Protein AF-A0A7D6HT99-F1 (afdb_monomer_lite)

Radius of gyration: 17.08 Å; chains: 1; bounding box: 38×28×54 Å

Sequence (158 aa):
MLEKDVRRSGYCFGECVGVALKISEKRGEAKHSCIHLIYDYNLDGKWQMANGKWQMANGKWQMANGKWQKAPDETSDFFIYRIHRGKLEIHRSGVDCEGPGWINLFDPKQIIVLQFALKEVIMDEKRFLAVFLSLSPRAYPDLLREYQLKIYLRNQSI

Foldseek 3Di:
DVLVQQQQFQEFLADEDDDQKDFAADPPDDGRFKMKGFYDQPRPRYQDQQPDDDDDDPPDGDDDDDDDDDDPDPRHRIWMWGDDPQFIWIARRDDDPDDDRIDTPDDPQFKG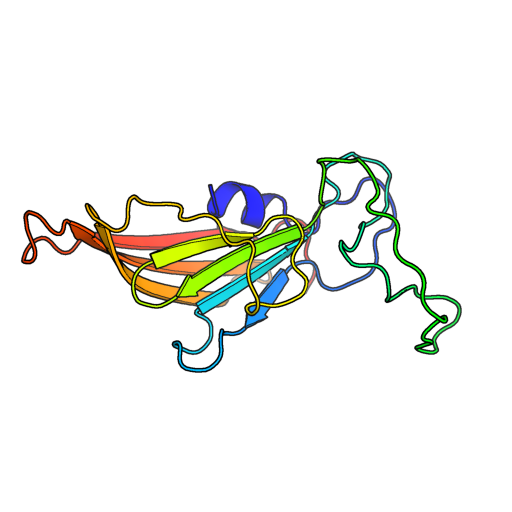KPDWHWDWDADPQWIKIWTWTWMDTPVGRVDIDIDIDIHTRDNDHD

Secondary structure (DSSP, 8-state):
-HHHHHHHTT--SS---S-SEEEE--TTSPTT-EEEEE--SS-SSS---TTS----STT-----------------SEEEEEEETTEEEEESS-SSS-SS--EESS-TTTEEEEEEEEEEEEETTEEEEEEEEEEEETTSTT--EEEEEEEE-TT---

Structure (mmCIF, N/CA/C/O backbone):
data_AF-A0A7D6HT99-F1
#
_entry.id   AF-A0A7D6HT99-F1
#
loop_
_atom_site.group_PDB
_atom_site.id
_atom_site.type_symbol
_atom_site.label_atom_id
_atom_site.label_alt_id
_atom_site.label_comp_id
_atom_site.label_asym_id
_atom_site.label_entity_id
_atom_site.label_seq_id
_atom_site.pdbx_PDB_ins_code
_atom_site.Cartn_x
_atom_site.Cartn_y
_atom_site.Cartn_z
_atom_site.occupancy
_atom_site.B_iso_or_equiv
_atom_site.auth_seq_id
_atom_site.auth_comp_id
_atom_site.auth_asym_id
_atom_site.auth_atom_id
_atom_site.pdbx_PDB_model_num
ATOM 1 N N . MET A 1 1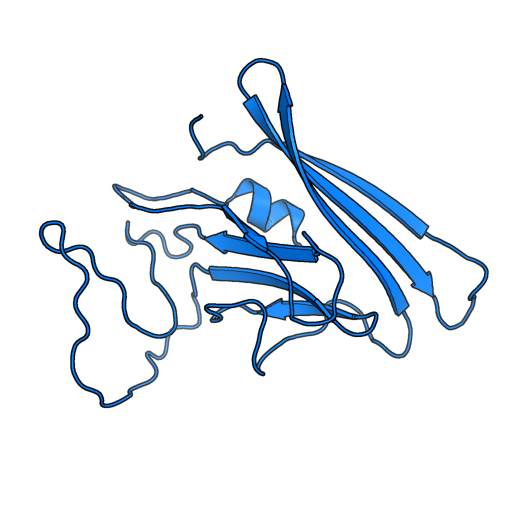 ? 2.479 -8.550 4.703 1.00 85.06 1 MET A N 1
ATOM 2 C CA . MET A 1 1 ? 2.183 -8.631 3.252 1.00 85.06 1 MET A CA 1
ATOM 3 C C . MET A 1 1 ? 2.749 -7.426 2.508 1.00 85.06 1 MET A C 1
ATOM 5 O O . MET A 1 1 ? 3.690 -7.630 1.758 1.00 85.06 1 MET A O 1
ATOM 9 N N . LEU A 1 2 ? 2.284 -6.201 2.798 1.00 93.75 2 LEU A N 1
ATOM 10 C CA . LEU A 1 2 ? 2.758 -4.954 2.173 1.00 93.75 2 LEU A CA 1
ATOM 11 C C . LEU A 1 2 ? 4.287 -4.832 2.098 1.00 93.75 2 LEU A C 1
ATOM 13 O O . LEU A 1 2 ? 4.820 -4.586 1.025 1.00 93.75 2 LEU A O 1
ATOM 17 N N . GLU A 1 3 ? 5.003 -5.053 3.207 1.00 94.62 3 GLU A N 1
ATOM 18 C CA . GLU A 1 3 ? 6.467 -4.916 3.225 1.00 94.62 3 GLU A CA 1
ATOM 19 C C . GLU A 1 3 ? 7.166 -5.770 2.157 1.00 94.62 3 GLU A C 1
ATOM 21 O O . GLU A 1 3 ? 8.092 -5.301 1.497 1.00 94.62 3 GLU A O 1
ATOM 26 N N . LYS A 1 4 ? 6.697 -7.007 1.953 1.00 93.06 4 LYS A N 1
ATOM 27 C CA . LYS A 1 4 ? 7.232 -7.910 0.929 1.00 93.06 4 LYS A CA 1
ATOM 28 C C . LYS A 1 4 ? 7.076 -7.298 -0.462 1.00 93.06 4 LYS A C 1
ATOM 30 O O . LYS A 1 4 ? 8.034 -7.289 -1.226 1.00 93.06 4 LYS A O 1
ATOM 35 N N . ASP A 1 5 ? 5.894 -6.781 -0.780 1.00 94.12 5 ASP A N 1
ATOM 36 C CA . ASP A 1 5 ? 5.627 -6.215 -2.104 1.00 94.12 5 ASP A CA 1
ATOM 37 C C . ASP A 1 5 ? 6.383 -4.897 -2.312 1.00 94.12 5 ASP A C 1
ATOM 39 O O . ASP A 1 5 ? 6.927 -4.675 -3.389 1.00 94.12 5 ASP A O 1
ATOM 43 N N . VAL A 1 6 ? 6.540 -4.070 -1.270 1.00 95.44 6 VAL A N 1
ATOM 44 C CA . VAL A 1 6 ? 7.377 -2.856 -1.335 1.00 95.44 6 VAL A CA 1
ATOM 45 C C . VAL A 1 6 ? 8.833 -3.220 -1.632 1.00 95.44 6 VAL A C 1
ATOM 47 O O . VAL A 1 6 ? 9.455 -2.606 -2.494 1.00 95.44 6 VAL A O 1
ATOM 50 N N . ARG A 1 7 ? 9.384 -4.250 -0.975 1.00 94.44 7 ARG A N 1
ATOM 51 C CA . ARG A 1 7 ? 10.766 -4.707 -1.218 1.00 94.44 7 ARG A CA 1
ATOM 52 C C . ARG A 1 7 ? 10.980 -5.266 -2.626 1.00 94.44 7 ARG A C 1
ATOM 54 O O . ARG A 1 7 ? 12.106 -5.223 -3.113 1.00 94.44 7 ARG A O 1
ATOM 61 N N . ARG A 1 8 ? 9.931 -5.812 -3.250 1.00 93.19 8 ARG A N 1
ATOM 62 C CA . ARG A 1 8 ? 9.971 -6.343 -4.621 1.00 93.19 8 ARG A CA 1
ATOM 63 C C . ARG A 1 8 ? 9.709 -5.277 -5.677 1.00 93.19 8 ARG A C 1
ATOM 65 O O . ARG A 1 8 ? 10.172 -5.450 -6.798 1.00 93.19 8 ARG A O 1
ATOM 72 N N . SER A 1 9 ? 9.015 -4.195 -5.322 1.00 92.31 9 SER A N 1
ATOM 73 C CA . SER A 1 9 ? 8.665 -3.119 -6.251 1.00 92.31 9 SER A CA 1
ATOM 74 C C . SER A 1 9 ? 9.869 -2.652 -7.071 1.00 92.31 9 SER A C 1
ATOM 76 O O . SER A 1 9 ? 10.970 -2.472 -6.543 1.00 92.31 9 SER A O 1
ATOM 78 N N . GLY A 1 10 ? 9.662 -2.499 -8.375 1.00 89.31 10 GLY A N 1
ATOM 79 C CA . GLY A 1 10 ? 10.699 -2.121 -9.332 1.00 89.31 10 GLY A CA 1
ATOM 80 C C . GLY A 1 10 ? 11.526 -3.282 -9.882 1.00 89.31 10 GLY A C 1
ATOM 81 O O . GLY A 1 10 ? 12.306 -3.071 -10.802 1.00 89.31 10 GLY A O 1
ATOM 82 N N . TYR A 1 11 ? 11.378 -4.504 -9.360 1.00 92.19 11 TYR A N 1
ATOM 83 C CA . TYR A 1 11 ? 12.068 -5.660 -9.932 1.00 92.19 11 TYR A CA 1
ATOM 84 C C . TYR A 1 11 ? 11.572 -5.955 -11.360 1.00 92.19 11 TYR A C 1
ATOM 86 O O . TYR A 1 11 ? 10.371 -5.862 -11.636 1.00 92.19 11 TYR A O 1
ATOM 94 N N . CYS A 1 12 ? 12.501 -6.320 -12.245 1.00 88.38 12 CYS A N 1
ATOM 95 C CA . CYS A 1 12 ? 12.241 -6.698 -13.631 1.00 88.38 12 CYS A CA 1
ATOM 96 C C . CYS A 1 12 ? 13.272 -7.724 -14.118 1.00 88.38 12 CYS A C 1
ATOM 98 O O . CYS A 1 12 ? 14.473 -7.527 -13.906 1.00 88.38 12 CYS A O 1
ATOM 100 N N . PHE A 1 13 ? 12.825 -8.784 -14.797 1.00 87.38 13 PHE A N 1
ATOM 101 C CA . PHE A 1 13 ? 13.698 -9.718 -15.510 1.00 87.38 13 PHE A CA 1
ATOM 102 C C . PHE A 1 13 ? 13.967 -9.220 -16.944 1.00 87.38 13 PHE A C 1
ATOM 104 O O . PHE A 1 13 ? 13.561 -9.828 -17.929 1.00 87.38 13 PHE A O 1
ATOM 111 N N . GLY A 1 14 ? 14.627 -8.066 -17.072 1.00 82.38 14 GLY A N 1
ATOM 112 C CA . GLY A 1 14 ? 14.897 -7.424 -18.363 1.00 82.38 14 GLY A CA 1
ATOM 113 C C . GLY A 1 14 ? 14.766 -5.907 -18.294 1.00 82.38 14 GLY A C 1
ATOM 114 O O . GLY A 1 14 ? 15.139 -5.288 -17.298 1.00 82.38 14 GLY A O 1
ATOM 115 N N . GLU A 1 15 ? 14.225 -5.310 -19.355 1.00 76.69 15 GLU A N 1
ATOM 116 C CA . GLU A 1 15 ? 14.022 -3.865 -19.457 1.00 76.69 15 GLU A CA 1
ATOM 117 C C . GLU A 1 15 ? 12.545 -3.505 -19.273 1.00 76.69 15 GLU A C 1
ATOM 119 O O . GLU A 1 15 ? 11.748 -3.509 -20.212 1.00 76.69 15 GLU A O 1
ATOM 124 N N . CYS A 1 16 ? 12.182 -3.152 -18.042 1.00 80.00 16 CYS A N 1
ATOM 125 C CA . CYS A 1 16 ? 10.873 -2.595 -17.724 1.00 80.00 16 CYS A CA 1
ATOM 126 C C . CYS A 1 16 ? 10.969 -1.071 -17.628 1.00 80.00 16 CYS A C 1
ATOM 128 O O . CYS A 1 16 ? 11.923 -0.527 -17.072 1.00 80.00 16 CYS A O 1
ATOM 130 N N . VAL A 1 17 ? 9.956 -0.369 -18.136 1.00 75.06 17 VAL A N 1
ATOM 131 C CA . VAL A 1 17 ? 9.910 1.098 -18.142 1.00 75.06 17 VAL A CA 1
ATOM 132 C C . VAL A 1 17 ? 8.698 1.580 -17.359 1.00 75.06 17 VAL A C 1
ATOM 134 O O . VAL A 1 17 ? 7.577 1.136 -17.602 1.00 75.06 17 VAL A O 1
ATOM 137 N N . GLY A 1 18 ? 8.910 2.538 -16.457 1.00 78.12 18 GLY A N 1
ATOM 138 C CA . GLY A 1 18 ? 7.833 3.223 -15.751 1.00 78.12 18 GLY A CA 1
ATOM 139 C C . GLY A 1 18 ? 8.178 3.567 -14.308 1.00 78.12 18 GLY A C 1
ATOM 140 O O . GLY A 1 18 ? 9.328 3.507 -13.881 1.00 78.12 18 GLY A O 1
ATOM 141 N N . VAL A 1 19 ? 7.142 3.922 -13.548 1.00 82.81 19 VAL A N 1
ATOM 142 C CA . VAL A 1 19 ? 7.251 4.257 -12.126 1.00 82.81 19 VAL A CA 1
ATOM 143 C C . VAL A 1 19 ? 6.836 3.045 -11.292 1.00 82.81 19 VAL A C 1
ATOM 145 O O . VAL A 1 19 ? 5.665 2.679 -11.259 1.00 82.81 19 VAL A O 1
ATOM 148 N N . ALA A 1 20 ? 7.810 2.443 -10.608 1.00 86.88 20 ALA A N 1
ATOM 149 C CA . ALA A 1 20 ? 7.652 1.224 -9.809 1.00 86.88 20 ALA A CA 1
ATOM 150 C C . ALA A 1 20 ? 6.742 1.372 -8.575 1.00 86.88 20 ALA A C 1
ATOM 152 O O . ALA A 1 20 ? 6.152 0.403 -8.089 1.00 86.88 20 ALA A O 1
ATOM 153 N N . LEU A 1 21 ? 6.693 2.583 -8.024 1.00 90.88 21 LEU A N 1
ATOM 154 C CA . LEU A 1 21 ? 5.975 2.908 -6.803 1.00 90.88 21 LEU A CA 1
ATOM 155 C C . LEU A 1 21 ? 5.343 4.283 -6.946 1.00 90.88 21 LEU A C 1
ATOM 157 O O . LEU A 1 21 ? 6.022 5.256 -7.266 1.00 90.88 21 LEU A O 1
ATOM 161 N N . LYS A 1 22 ? 4.042 4.365 -6.680 1.00 90.50 22 LYS A N 1
ATOM 162 C CA . LYS A 1 22 ? 3.305 5.630 -6.659 1.00 90.50 22 LYS A CA 1
ATOM 163 C C . LYS A 1 22 ? 2.466 5.719 -5.395 1.00 90.50 22 LYS A C 1
ATOM 165 O O . LYS A 1 22 ? 1.660 4.834 -5.117 1.00 90.50 22 LYS A O 1
ATOM 170 N N . ILE A 1 23 ? 2.629 6.813 -4.660 1.00 94.12 23 ILE A N 1
ATOM 171 C CA . ILE A 1 23 ? 1.788 7.159 -3.514 1.00 94.12 23 ILE A CA 1
ATOM 172 C C . ILE A 1 23 ? 0.664 8.084 -3.992 1.00 94.12 23 ILE A C 1
ATOM 174 O O . ILE A 1 23 ? 0.889 8.984 -4.800 1.00 94.12 23 ILE A O 1
ATOM 178 N N . SER A 1 24 ? -0.550 7.845 -3.507 1.00 94.31 24 SER A N 1
ATOM 179 C CA . SER A 1 24 ? -1.734 8.665 -3.780 1.00 94.31 24 SER A CA 1
ATOM 180 C C . SER A 1 24 ? -2.793 8.450 -2.690 1.00 94.31 24 SER A C 1
ATOM 182 O O . SER A 1 24 ? -2.465 8.063 -1.561 1.00 94.31 24 SER A O 1
ATOM 184 N N . GLU A 1 25 ? -4.060 8.696 -3.006 1.00 95.62 25 GLU A N 1
ATOM 185 C CA . GLU A 1 25 ? -5.181 8.606 -2.087 1.00 95.62 25 GLU A CA 1
ATOM 186 C C . GLU A 1 25 ? -6.465 8.207 -2.811 1.00 95.62 25 GLU A C 1
ATOM 188 O O . GLU A 1 25 ? -6.630 8.419 -4.014 1.00 95.62 25 GLU A O 1
ATOM 193 N N . LYS A 1 26 ? -7.400 7.661 -2.037 1.00 95.50 26 LYS A N 1
ATOM 194 C CA . LYS A 1 26 ? -8.796 7.544 -2.442 1.00 95.50 26 LYS A CA 1
ATOM 195 C C . LYS A 1 26 ? -9.523 8.849 -2.115 1.00 95.50 26 LYS A C 1
ATOM 197 O O . LYS A 1 26 ? -9.299 9.442 -1.058 1.00 95.50 26 LYS A O 1
ATOM 202 N N . ARG A 1 27 ? -10.441 9.285 -2.976 1.00 95.38 27 ARG A N 1
ATOM 203 C CA . ARG A 1 27 ? -11.250 10.486 -2.754 1.00 95.38 27 ARG A CA 1
ATOM 204 C C . ARG A 1 27 ? -12.005 10.396 -1.424 1.00 95.38 27 ARG A C 1
ATOM 206 O O . ARG A 1 27 ? -12.818 9.497 -1.216 1.00 95.38 27 ARG A O 1
ATOM 213 N N . GLY A 1 28 ? -11.768 11.382 -0.559 1.00 95.62 28 GLY A N 1
ATOM 214 C CA . GLY A 1 28 ? -12.384 11.481 0.767 1.00 95.62 28 GLY A CA 1
ATOM 215 C C . GLY A 1 28 ? -11.618 10.769 1.886 1.00 95.62 28 GLY A C 1
ATOM 216 O O . GLY A 1 28 ? -12.018 10.888 3.038 1.00 95.62 28 GLY A O 1
ATOM 217 N N . GLU A 1 29 ? -10.527 10.072 1.571 1.00 96.94 29 GLU A N 1
ATOM 218 C CA . GLU A 1 29 ? -9.597 9.515 2.557 1.00 96.94 29 GLU A CA 1
ATOM 219 C C . GLU A 1 29 ? -8.379 10.441 2.728 1.00 96.94 29 GLU A C 1
ATOM 221 O O . GLU A 1 29 ? -8.200 11.420 1.996 1.00 96.94 29 GLU A O 1
ATOM 226 N N . ALA A 1 30 ? -7.530 10.149 3.714 1.00 95.69 30 ALA A N 1
ATOM 227 C CA . ALA A 1 30 ? -6.321 10.929 3.963 1.00 95.69 30 ALA A CA 1
ATOM 228 C C . ALA A 1 30 ? -5.371 10.920 2.750 1.00 95.69 30 ALA A C 1
ATOM 230 O O . ALA A 1 30 ? -5.255 9.919 2.042 1.00 95.69 30 ALA A O 1
ATOM 231 N N . LYS A 1 31 ? -4.634 12.014 2.528 1.00 96.62 31 LYS A N 1
ATOM 232 C CA . LYS A 1 31 ? -3.563 12.041 1.519 1.00 96.62 31 LYS A CA 1
ATOM 233 C C . LYS A 1 31 ? -2.477 11.022 1.855 1.00 96.62 31 LYS A C 1
ATOM 235 O O . LYS A 1 31 ? -2.226 10.754 3.029 1.00 96.62 31 LYS A O 1
ATOM 240 N N . HIS A 1 32 ? -1.807 10.507 0.827 1.00 97.62 32 HIS A N 1
ATOM 241 C CA . HIS A 1 32 ? -0.732 9.523 0.978 1.00 97.62 32 HIS A CA 1
ATOM 242 C C . HIS A 1 32 ? -1.157 8.259 1.746 1.00 97.62 32 HIS A C 1
ATOM 244 O O . HIS A 1 32 ? -0.402 7.726 2.559 1.00 97.62 32 HIS A O 1
ATOM 250 N N . SER A 1 33 ? -2.379 7.788 1.498 1.00 98.00 33 SER A N 1
ATOM 251 C CA . SER A 1 33 ? -2.975 6.614 2.154 1.00 98.00 33 SER A CA 1
ATOM 252 C C . SER A 1 33 ? -3.297 5.478 1.182 1.00 98.00 33 SER A C 1
ATOM 254 O O . SER A 1 33 ? -4.011 4.526 1.506 1.00 98.00 33 SER A O 1
ATOM 256 N N . CYS A 1 34 ? -2.764 5.574 -0.032 1.00 97.25 34 CYS A N 1
ATOM 257 C CA . CYS A 1 34 ? -2.811 4.529 -1.027 1.00 97.25 34 CYS A CA 1
ATOM 258 C C . CYS A 1 34 ? -1.458 4.409 -1.733 1.00 97.25 34 CYS A C 1
ATOM 260 O O . CYS A 1 34 ? -0.820 5.415 -2.049 1.00 97.25 34 CYS A O 1
ATOM 262 N N . ILE A 1 35 ? -1.017 3.180 -1.978 1.00 95.50 35 ILE A N 1
ATOM 263 C CA . ILE A 1 35 ? 0.242 2.883 -2.658 1.00 95.50 35 ILE A CA 1
ATOM 264 C C . ILE A 1 35 ? 0.017 1.890 -3.779 1.00 95.50 35 ILE A C 1
ATOM 266 O O . ILE A 1 35 ? -0.579 0.837 -3.575 1.00 95.50 35 ILE A O 1
ATOM 270 N N . HIS A 1 36 ? 0.543 2.234 -4.944 1.00 92.25 36 HIS A N 1
ATOM 271 C CA . HIS A 1 36 ? 0.654 1.370 -6.102 1.00 92.25 36 HIS A CA 1
ATOM 272 C C . HIS A 1 36 ? 2.066 0.828 -6.158 1.00 92.25 36 HIS A C 1
ATOM 274 O O . HIS A 1 36 ? 3.023 1.602 -6.106 1.00 92.25 36 HIS A O 1
ATOM 280 N N . LEU A 1 37 ? 2.180 -0.483 -6.282 1.00 91.94 37 LEU A N 1
ATOM 281 C CA . LEU A 1 37 ? 3.438 -1.185 -6.444 1.00 91.94 37 LEU A CA 1
ATOM 282 C C . LEU A 1 37 ? 3.347 -2.013 -7.710 1.00 91.94 37 LEU A C 1
ATOM 284 O O . LEU A 1 37 ? 2.326 -2.658 -7.955 1.00 91.94 37 LEU A O 1
ATOM 288 N N . ILE A 1 38 ? 4.427 -2.010 -8.475 1.00 88.31 38 ILE A N 1
ATOM 289 C CA . ILE A 1 38 ? 4.585 -2.889 -9.619 1.00 88.31 38 ILE A CA 1
ATOM 290 C C . ILE A 1 38 ? 5.944 -3.570 -9.577 1.00 88.31 38 ILE A C 1
ATOM 292 O O . ILE A 1 38 ? 6.952 -2.964 -9.195 1.00 88.31 38 ILE A O 1
ATOM 296 N N . TYR A 1 39 ? 5.960 -4.847 -9.926 1.00 89.00 39 TYR A N 1
ATOM 297 C CA . TYR A 1 39 ? 7.172 -5.606 -10.185 1.00 89.00 39 TYR A CA 1
ATOM 298 C C . TYR A 1 39 ? 6.838 -6.809 -11.060 1.00 89.00 39 TYR A C 1
ATOM 300 O O . TYR A 1 39 ? 5.746 -7.354 -10.947 1.00 89.00 39 TYR A O 1
ATOM 308 N N . ASP A 1 40 ? 7.798 -7.231 -11.874 1.00 88.00 40 ASP A N 1
ATOM 309 C CA . ASP A 1 40 ? 7.695 -8.408 -12.737 1.00 88.00 40 ASP A CA 1
ATOM 310 C C . ASP A 1 40 ? 7.540 -9.670 -11.868 1.00 88.00 40 ASP A C 1
ATOM 312 O O . ASP A 1 40 ? 8.493 -10.149 -11.236 1.00 88.00 40 ASP A O 1
ATOM 316 N N . TYR A 1 41 ? 6.297 -10.126 -11.707 1.00 86.12 41 TYR A N 1
ATOM 317 C CA . TYR A 1 41 ? 5.943 -11.234 -10.827 1.00 86.12 41 TYR A CA 1
ATOM 318 C C . TYR A 1 41 ? 6.173 -12.579 -11.519 1.00 86.12 41 TYR A C 1
ATOM 320 O O . TYR A 1 41 ? 6.591 -13.526 -10.844 1.00 86.12 41 TYR A O 1
ATOM 328 N N . ASN A 1 42 ? 5.891 -12.658 -12.823 1.00 84.06 42 ASN A N 1
ATOM 329 C CA . ASN A 1 42 ? 5.960 -13.879 -13.631 1.00 84.06 42 ASN A CA 1
ATOM 330 C C . ASN A 1 42 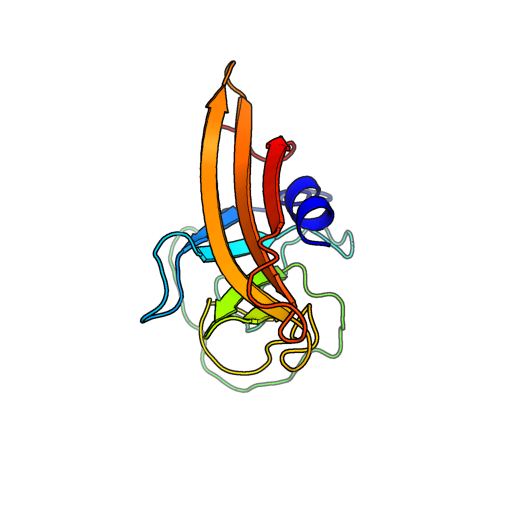? 7.313 -14.072 -14.348 1.00 84.06 42 ASN A C 1
ATOM 332 O O . ASN A 1 42 ? 7.536 -15.145 -14.909 1.00 84.06 42 ASN A O 1
AT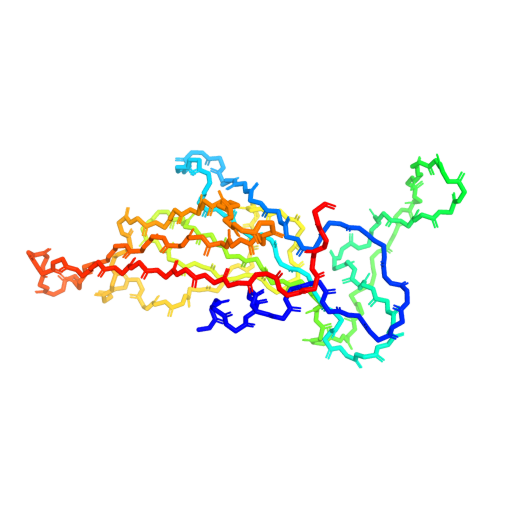OM 336 N N . LEU A 1 43 ? 8.224 -13.098 -14.252 1.00 85.50 43 LEU A N 1
ATOM 337 C CA . LEU A 1 43 ? 9.566 -13.102 -14.843 1.00 85.50 43 LEU A CA 1
ATOM 338 C C . LEU A 1 43 ? 9.557 -13.081 -16.378 1.00 85.50 43 LEU A C 1
ATOM 340 O O . LEU A 1 43 ? 10.454 -13.646 -17.006 1.00 85.50 43 LEU A O 1
ATOM 344 N N . ASP A 1 44 ? 8.556 -12.452 -16.993 1.00 82.69 44 ASP A N 1
ATOM 345 C CA . ASP A 1 44 ? 8.457 -12.351 -18.455 1.00 82.69 44 ASP A CA 1
ATOM 346 C C . ASP A 1 44 ? 9.222 -11.148 -19.046 1.00 82.69 44 ASP A C 1
ATOM 348 O O . ASP A 1 44 ? 9.265 -10.967 -20.271 1.00 82.69 44 ASP A O 1
ATOM 352 N N . GLY A 1 45 ? 9.854 -10.347 -18.181 1.00 81.44 45 GLY A N 1
ATOM 353 C CA . GLY A 1 45 ? 10.645 -9.181 -18.554 1.00 81.44 45 GLY A CA 1
ATOM 354 C C . GLY A 1 45 ? 9.811 -7.974 -18.964 1.00 81.44 45 GLY A C 1
ATOM 355 O O . GLY A 1 45 ? 10.339 -7.053 -19.594 1.00 81.44 45 GLY A O 1
ATOM 356 N N . LYS A 1 46 ? 8.511 -7.964 -18.652 1.00 77.00 46 LYS A N 1
ATOM 357 C CA . LYS A 1 46 ? 7.596 -6.862 -18.942 1.00 77.00 46 LYS A CA 1
ATOM 358 C C . LYS A 1 46 ? 6.687 -6.607 -17.751 1.00 77.00 46 LYS A C 1
ATOM 360 O O . LYS A 1 46 ? 6.234 -7.496 -17.057 1.00 77.00 46 LYS A O 1
ATOM 365 N N . TRP A 1 47 ? 6.365 -5.341 -17.543 1.00 77.69 47 TRP A N 1
ATOM 366 C CA . TRP A 1 47 ? 5.363 -4.942 -16.565 1.00 77.69 47 TRP A CA 1
ATOM 367 C C . TRP A 1 47 ? 3.961 -4.988 -17.186 1.00 77.69 47 TRP A C 1
ATOM 369 O O . TRP A 1 47 ? 3.601 -4.134 -18.005 1.00 77.69 47 TRP A O 1
ATOM 379 N N . GLN A 1 48 ? 3.155 -5.978 -16.798 1.00 64.62 48 GLN A N 1
ATOM 380 C CA . GLN A 1 48 ? 1.792 -6.168 -17.288 1.00 64.62 48 GLN A CA 1
ATOM 381 C C . GLN A 1 48 ? 0.777 -5.317 -16.511 1.00 64.62 48 GLN A C 1
ATOM 383 O O . GLN A 1 48 ? 0.366 -5.640 -15.397 1.00 64.62 48 GLN A O 1
ATOM 388 N N . MET A 1 49 ? 0.311 -4.222 -17.120 1.00 57.16 49 MET A N 1
ATOM 389 C CA . MET A 1 49 ? -0.755 -3.386 -16.551 1.00 57.16 49 MET A CA 1
ATOM 390 C C . MET A 1 49 ? -2.132 -4.028 -16.728 1.00 57.16 49 MET A C 1
ATOM 392 O O . MET A 1 49 ? -2.683 -4.057 -17.833 1.00 57.16 49 MET A O 1
ATOM 396 N N . ALA A 1 50 ? -2.709 -4.524 -15.628 1.00 43.41 50 ALA A N 1
ATOM 397 C CA . ALA A 1 50 ? -4.086 -5.004 -15.606 1.00 43.41 50 ALA A CA 1
ATOM 398 C C . ALA A 1 50 ? -5.041 -3.862 -16.003 1.00 43.41 50 ALA A C 1
ATOM 400 O O . ALA A 1 50 ? -4.934 -2.752 -15.493 1.00 43.41 50 ALA A O 1
ATOM 401 N N . ASN A 1 51 ? -5.956 -4.143 -16.937 1.00 44.50 51 ASN A N 1
ATOM 402 C CA . ASN A 1 51 ? -6.810 -3.187 -17.664 1.00 44.50 51 ASN A CA 1
ATOM 403 C C . ASN A 1 51 ? -6.123 -2.347 -18.752 1.00 44.50 51 ASN A C 1
ATOM 405 O O . ASN A 1 51 ? -6.499 -1.200 -18.973 1.00 44.50 51 ASN A O 1
ATOM 409 N N . GLY A 1 52 ? -5.185 -2.947 -19.488 1.00 41.69 52 GLY A N 1
ATOM 410 C CA . GLY A 1 52 ? -4.980 -2.687 -20.917 1.00 41.69 52 GLY A CA 1
ATOM 411 C C . GLY A 1 52 ? -5.160 -1.238 -21.375 1.00 41.69 52 GLY A C 1
ATOM 412 O O . GLY A 1 52 ? -6.190 -0.921 -21.968 1.00 41.69 52 GLY A O 1
ATOM 413 N N . LYS A 1 53 ? -4.138 -0.405 -21.145 1.00 38.78 53 LYS A N 1
ATOM 414 C CA . LYS A 1 53 ? -3.576 0.593 -22.085 1.00 38.78 53 LYS A CA 1
ATOM 415 C C . LYS A 1 53 ? -2.798 1.658 -21.324 1.00 38.78 53 LYS A C 1
ATOM 417 O O . LYS A 1 53 ? -3.396 2.616 -20.866 1.00 38.78 53 LYS A O 1
ATOM 422 N N . TRP A 1 54 ? -1.476 1.515 -21.308 1.00 42.59 54 TRP A N 1
ATOM 423 C CA . TRP A 1 54 ? -0.552 2.545 -21.797 1.00 42.59 54 TRP A CA 1
ATOM 424 C C . TRP A 1 54 ? 0.675 1.800 -22.329 1.00 42.59 54 TRP A C 1
ATOM 426 O O . TRP A 1 54 ? 1.511 1.361 -21.548 1.00 42.59 54 TRP A O 1
ATOM 436 N N . GLN A 1 55 ? 0.744 1.562 -23.642 1.00 39.97 55 GLN A N 1
ATOM 437 C CA . GLN A 1 55 ? 1.967 1.045 -24.257 1.00 39.97 55 GLN A CA 1
ATOM 438 C C . GLN A 1 55 ? 2.770 2.208 -24.831 1.00 39.97 55 GLN A C 1
ATOM 440 O O . GLN A 1 55 ? 2.249 3.029 -25.587 1.00 39.97 55 GLN A O 1
ATOM 445 N N . MET A 1 56 ? 4.044 2.264 -24.452 1.00 36.34 56 MET A N 1
ATOM 446 C CA . MET A 1 56 ? 5.049 3.100 -25.091 1.00 36.34 56 MET A CA 1
ATOM 447 C C . MET A 1 56 ? 5.375 2.505 -26.463 1.00 36.34 56 MET A C 1
ATOM 449 O O . MET A 1 56 ? 6.094 1.518 -26.556 1.00 36.34 56 MET A O 1
ATOM 453 N N . ALA A 1 57 ? 4.880 3.124 -27.529 1.00 29.53 57 ALA A N 1
ATOM 454 C CA . ALA A 1 57 ? 5.511 3.026 -28.838 1.00 29.53 57 ALA A CA 1
ATOM 455 C C . ALA A 1 57 ? 5.839 4.452 -29.294 1.00 29.53 57 ALA A C 1
ATOM 457 O O . ALA A 1 57 ? 4.947 5.266 -29.523 1.00 29.53 57 ALA A O 1
ATOM 458 N N . ASN A 1 58 ? 7.133 4.768 -29.366 1.00 31.61 58 ASN A N 1
ATOM 459 C CA . ASN A 1 58 ? 7.681 5.986 -29.974 1.00 31.61 58 ASN A CA 1
ATOM 460 C C . ASN A 1 58 ? 7.152 7.329 -29.426 1.00 31.61 58 ASN A C 1
ATOM 462 O O . ASN A 1 58 ? 6.875 8.258 -30.183 1.00 31.61 58 ASN A O 1
ATOM 466 N N . GLY A 1 59 ? 7.056 7.462 -28.099 1.00 31.67 59 GLY A N 1
ATOM 467 C CA . GLY A 1 59 ? 6.985 8.777 -27.446 1.00 31.67 59 GLY A CA 1
ATOM 468 C C . GLY A 1 59 ? 5.673 9.558 -27.601 1.00 31.67 59 GLY A C 1
ATOM 469 O O . GLY A 1 59 ? 5.651 10.752 -27.304 1.00 31.67 59 GLY A O 1
ATOM 470 N N . LYS A 1 60 ? 4.568 8.929 -28.025 1.00 25.97 60 LYS A N 1
ATOM 471 C CA . LYS A 1 60 ? 3.235 9.557 -28.010 1.00 25.97 60 LYS A CA 1
ATOM 472 C C . LYS A 1 60 ? 2.167 8.631 -27.432 1.00 25.97 60 LYS A C 1
ATOM 474 O O . LYS A 1 60 ? 1.985 7.509 -27.889 1.00 25.97 60 LYS A O 1
ATOM 479 N N . TRP A 1 61 ? 1.435 9.148 -26.445 1.00 42.12 61 TRP A N 1
ATOM 480 C CA . TRP A 1 61 ? 0.284 8.505 -25.811 1.00 42.12 61 TRP A CA 1
ATOM 481 C C . TRP A 1 61 ? -0.822 8.243 -26.844 1.00 42.12 61 TRP A C 1
ATOM 483 O O . TRP A 1 61 ? -1.314 9.194 -27.452 1.00 42.12 61 TRP A O 1
ATOM 493 N N . GLN A 1 62 ? -1.239 6.986 -27.044 1.00 33.91 62 GLN A N 1
ATOM 494 C CA . GLN A 1 62 ? -2.390 6.664 -27.899 1.00 33.91 62 GLN A CA 1
ATOM 495 C C . GLN A 1 62 ? -3.339 5.641 -27.265 1.00 33.91 62 GLN A C 1
ATOM 497 O O . GLN A 1 62 ? -2.917 4.656 -26.659 1.00 33.91 62 GLN A O 1
ATOM 502 N N . MET A 1 63 ? -4.643 5.879 -27.444 1.00 37.66 63 MET A N 1
ATOM 503 C CA . MET A 1 63 ? -5.721 4.946 -27.108 1.00 37.66 63 MET A CA 1
ATOM 504 C C . MET A 1 63 ? -6.101 4.113 -28.338 1.00 37.66 63 MET A C 1
ATOM 506 O O . MET A 1 63 ? -6.277 4.669 -29.415 1.00 37.66 63 MET A O 1
ATOM 510 N N . ALA A 1 64 ? -6.304 2.802 -28.178 1.00 33.28 64 ALA A N 1
ATOM 511 C CA . ALA A 1 64 ? -6.912 1.956 -29.218 1.00 33.28 64 ALA A CA 1
ATOM 512 C C . ALA A 1 64 ? -8.366 1.584 -28.868 1.00 33.28 64 ALA A C 1
ATOM 514 O O . ALA A 1 64 ? -8.721 1.522 -27.696 1.00 33.28 64 ALA A O 1
ATOM 515 N N . ASN A 1 65 ? -9.230 1.346 -29.852 1.00 36.28 65 ASN A N 1
ATOM 516 C CA . ASN A 1 65 ? -10.675 1.161 -29.654 1.00 36.28 65 ASN A CA 1
ATOM 517 C C . ASN A 1 65 ? -11.048 -0.198 -29.034 1.00 36.28 65 ASN A C 1
ATOM 519 O O . ASN A 1 65 ? -10.306 -1.173 -29.122 1.00 36.28 65 ASN A O 1
ATOM 523 N N . GLY A 1 66 ? -12.179 -0.222 -28.324 1.00 44.38 66 GLY A N 1
ATOM 524 C CA . GLY A 1 66 ? -12.560 -1.276 -27.384 1.00 44.38 66 GLY A CA 1
ATOM 525 C C . GLY A 1 66 ? -13.094 -2.586 -27.975 1.00 44.38 66 GLY A C 1
ATOM 526 O O . GLY A 1 66 ? -13.814 -2.594 -28.967 1.00 44.38 66 GLY A O 1
ATOM 527 N N . LYS A 1 67 ? -12.780 -3.680 -27.270 1.00 30.20 67 LYS A N 1
ATOM 528 C CA . LYS A 1 67 ? -13.623 -4.847 -26.940 1.00 30.20 67 LYS A CA 1
ATOM 529 C C . LYS A 1 67 ? -12.827 -5.721 -25.955 1.00 30.20 67 LYS A C 1
ATOM 531 O O . LYS A 1 67 ? -11.637 -5.934 -26.153 1.00 30.20 67 LYS A O 1
ATOM 536 N N . TRP A 1 68 ? -13.463 -6.138 -24.859 1.00 38.09 68 TRP A N 1
ATOM 537 C CA . TRP A 1 68 ? -12.807 -6.722 -23.683 1.00 38.09 68 TRP A CA 1
ATOM 538 C C . TRP A 1 68 ? -12.740 -8.247 -23.755 1.00 38.09 68 TRP A C 1
ATOM 540 O O . TRP A 1 68 ? -13.771 -8.895 -23.918 1.00 38.09 68 TRP A O 1
ATOM 550 N N . GLN A 1 69 ? -11.558 -8.816 -23.526 1.00 27.56 69 GLN A N 1
ATOM 551 C CA . GLN A 1 69 ? -11.435 -10.180 -23.019 1.00 27.56 69 GLN A CA 1
ATOM 552 C C . GLN A 1 69 ? -10.477 -10.171 -21.830 1.00 27.56 69 GLN A C 1
ATOM 554 O O . GLN A 1 69 ? -9.372 -9.637 -21.898 1.00 27.56 69 GLN A O 1
ATOM 559 N N . LYS A 1 70 ? -10.963 -10.712 -20.712 1.00 35.41 70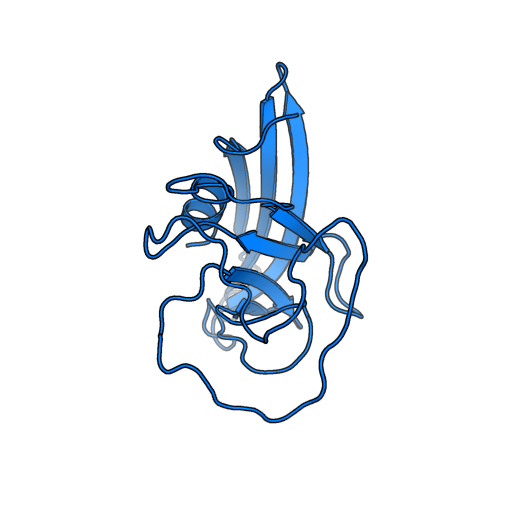 LYS A N 1
ATOM 560 C CA . LYS A 1 70 ? -10.198 -10.956 -19.493 1.00 35.41 70 LYS A CA 1
ATOM 561 C C . LYS A 1 70 ? -9.134 -11.997 -19.848 1.00 35.41 70 LYS A C 1
ATOM 563 O O . LYS A 1 70 ? -9.503 -13.127 -20.155 1.00 35.41 70 LYS A O 1
ATOM 568 N N . ALA A 1 71 ? -7.853 -11.629 -19.856 1.00 35.97 71 ALA A N 1
ATOM 569 C CA . ALA A 1 71 ? -6.806 -12.643 -19.912 1.00 35.97 71 ALA A CA 1
ATOM 570 C C . ALA A 1 71 ? -6.961 -13.531 -18.662 1.00 35.97 71 ALA A C 1
ATOM 572 O O . ALA A 1 71 ? -7.104 -12.989 -17.558 1.00 35.97 71 ALA A O 1
ATOM 573 N N . PRO A 1 72 ? -7.025 -14.863 -18.813 1.00 35.03 72 PRO A N 1
ATOM 574 C CA . PRO A 1 72 ? -7.037 -15.773 -17.688 1.00 35.03 72 PRO A CA 1
ATOM 575 C C . PRO A 1 72 ? -5.593 -15.907 -17.215 1.00 35.03 72 PRO A C 1
ATOM 577 O O . PRO A 1 72 ? -4.935 -16.886 -17.535 1.00 35.03 72 PRO A O 1
ATOM 580 N N . ASP A 1 73 ? -5.077 -14.905 -16.511 1.00 42.19 73 ASP A N 1
ATOM 581 C CA . ASP A 1 73 ? -3.890 -15.144 -15.704 1.00 42.19 73 ASP A CA 1
ATOM 582 C C . ASP A 1 73 ? -3.972 -14.400 -14.372 1.00 42.19 73 ASP A C 1
ATOM 584 O O . ASP A 1 73 ? -4.289 -13.210 -14.295 1.00 42.19 73 ASP A O 1
ATOM 588 N N . GLU A 1 74 ? -3.765 -15.161 -13.302 1.00 47.19 74 GLU A N 1
ATOM 589 C CA . GLU A 1 74 ? -3.886 -14.759 -11.898 1.00 47.19 74 GLU A CA 1
ATOM 590 C C . GLU A 1 74 ? -2.623 -14.038 -11.388 1.00 47.19 74 GLU A C 1
ATOM 592 O O . GLU A 1 74 ? -2.506 -13.729 -10.199 1.00 47.19 74 GLU A O 1
ATOM 597 N N . THR A 1 75 ? -1.679 -13.736 -12.282 1.00 51.00 75 THR A N 1
ATOM 598 C CA . THR A 1 75 ? -0.370 -13.151 -11.984 1.00 51.00 75 THR A CA 1
ATOM 599 C C . THR A 1 75 ? -0.315 -11.685 -12.404 1.00 51.00 75 THR A C 1
ATOM 601 O O . THR A 1 75 ? 0.367 -11.307 -13.350 1.00 51.00 75 THR A O 1
ATOM 604 N N . SER A 1 76 ? -1.073 -10.824 -11.730 1.00 58.12 76 SER A N 1
ATOM 605 C CA . SER A 1 76 ? -0.935 -9.384 -11.943 1.00 58.12 76 SER A CA 1
ATOM 606 C C . SER A 1 76 ? 0.361 -8.870 -11.309 1.00 58.12 76 SER A C 1
ATOM 608 O O . SER A 1 76 ? 0.567 -9.047 -10.107 1.00 58.12 76 SER A O 1
ATOM 610 N N . ASP A 1 77 ? 1.167 -8.137 -12.074 1.00 73.25 77 ASP A N 1
ATOM 611 C CA . ASP A 1 77 ? 2.368 -7.445 -11.577 1.00 73.25 77 ASP A CA 1
ATOM 612 C C . ASP A 1 77 ? 2.049 -6.276 -10.635 1.00 73.25 77 ASP A C 1
ATOM 614 O O . ASP A 1 77 ? 2.944 -5.696 -10.020 1.00 73.25 77 ASP A O 1
ATOM 618 N N . PHE A 1 78 ? 0.767 -5.921 -10.516 1.00 83.19 78 PHE A N 1
ATOM 619 C CA . PHE A 1 78 ? 0.274 -4.805 -9.725 1.00 83.19 78 PHE A CA 1
ATOM 620 C C . PHE A 1 78 ? -0.174 -5.235 -8.334 1.00 83.19 78 PHE A C 1
ATOM 622 O O . PHE A 1 78 ? -0.873 -6.225 -8.131 1.00 83.19 78 PHE A O 1
ATOM 629 N N . PHE A 1 79 ? 0.188 -4.426 -7.348 1.00 90.75 79 PHE A N 1
ATOM 630 C CA . PHE A 1 79 ? -0.238 -4.593 -5.968 1.00 90.75 79 PHE A CA 1
ATOM 631 C C . PHE A 1 79 ? -0.565 -3.216 -5.413 1.00 90.75 79 PHE A C 1
ATOM 633 O O . PHE A 1 79 ? 0.323 -2.386 -5.218 1.00 90.75 79 PHE A O 1
ATOM 640 N N . ILE A 1 80 ? -1.848 -2.958 -5.180 1.00 93.38 80 ILE A N 1
ATOM 641 C CA . ILE A 1 80 ? -2.321 -1.679 -4.660 1.00 93.38 80 ILE A CA 1
ATOM 642 C C . ILE A 1 80 ? -2.866 -1.890 -3.263 1.00 93.38 80 ILE A C 1
ATOM 644 O O . ILE A 1 80 ? -3.642 -2.812 -3.027 1.00 93.38 80 ILE A O 1
ATOM 648 N N . TYR A 1 81 ? -2.477 -1.015 -2.350 1.00 96.69 81 TYR A N 1
ATOM 649 C CA . TYR A 1 81 ? -2.958 -1.004 -0.979 1.00 96.69 81 TYR A CA 1
ATOM 650 C C . TYR A 1 81 ? -3.581 0.344 -0.677 1.00 96.69 81 TYR A C 1
ATOM 652 O O . TYR A 1 81 ? -2.994 1.364 -1.030 1.00 96.69 81 TYR A O 1
ATOM 660 N N . ARG A 1 82 ? -4.726 0.367 0.004 1.00 97.06 82 ARG A N 1
ATOM 661 C CA . ARG A 1 82 ? -5.358 1.616 0.446 1.00 97.06 82 ARG A CA 1
ATOM 662 C C . ARG A 1 82 ? -6.013 1.470 1.807 1.00 97.06 82 ARG A C 1
ATOM 664 O O . ARG A 1 82 ? -6.431 0.373 2.183 1.00 97.06 82 ARG A O 1
ATOM 671 N N . ILE A 1 83 ? -6.188 2.593 2.493 1.00 97.69 83 ILE A N 1
ATOM 672 C CA . ILE A 1 83 ? -7.229 2.701 3.514 1.00 97.69 83 ILE A CA 1
ATOM 673 C C . ILE A 1 83 ? -8.553 3.102 2.873 1.00 97.69 83 ILE A C 1
ATOM 675 O O . ILE A 1 83 ? -8.594 3.918 1.951 1.00 97.69 83 ILE A O 1
ATOM 679 N N . HIS A 1 84 ? -9.643 2.522 3.361 1.00 97.50 84 HIS A N 1
ATOM 680 C CA . HIS A 1 84 ? -10.979 2.982 3.029 1.00 97.50 84 HIS A CA 1
ATOM 681 C C . HIS A 1 84 ? -11.955 2.720 4.176 1.00 97.50 84 HIS A C 1
ATOM 683 O O . HIS A 1 84 ? -12.202 1.563 4.530 1.00 97.50 84 HIS A O 1
ATOM 689 N N . ARG A 1 85 ? -12.544 3.778 4.750 1.00 96.75 85 ARG A N 1
ATOM 690 C CA . ARG A 1 85 ? -13.555 3.693 5.825 1.00 96.75 85 ARG A CA 1
ATOM 691 C C . ARG A 1 85 ? -13.134 2.765 6.971 1.00 96.75 85 ARG A C 1
ATOM 693 O O . ARG A 1 85 ? -13.881 1.881 7.388 1.00 96.75 85 ARG A O 1
ATOM 700 N N . GLY A 1 86 ? -11.905 2.943 7.441 1.00 97.50 86 GLY A N 1
ATOM 701 C CA . GLY A 1 86 ? -11.346 2.178 8.553 1.00 97.50 86 GLY A CA 1
ATOM 702 C C . GLY A 1 86 ? -10.945 0.736 8.227 1.00 97.50 86 GLY A C 1
ATOM 703 O O . GLY A 1 86 ? -10.722 -0.060 9.138 1.00 97.50 86 GLY A O 1
ATOM 704 N N . LYS A 1 87 ? -10.862 0.378 6.942 1.00 98.00 87 LYS A N 1
ATOM 705 C CA . LYS A 1 87 ? -10.373 -0.920 6.461 1.00 98.00 87 LYS A CA 1
ATOM 706 C C . LYS A 1 87 ? -9.059 -0.720 5.720 1.00 98.00 87 LYS A C 1
ATOM 708 O O . LYS A 1 87 ? -8.938 0.234 4.956 1.00 98.00 87 LYS A O 1
ATOM 713 N N . LEU A 1 88 ? -8.109 -1.632 5.914 1.00 97.94 88 LEU A N 1
ATOM 714 C CA . LEU A 1 88 ? -6.930 -1.737 5.056 1.00 97.94 88 LEU A CA 1
ATOM 715 C C . LEU A 1 88 ? -7.205 -2.792 3.985 1.00 97.94 88 LEU A C 1
ATOM 717 O O . LEU A 1 88 ? -7.520 -3.942 4.303 1.00 97.94 88 LEU A O 1
ATOM 721 N N . GLU A 1 89 ? -7.109 -2.383 2.728 1.00 96.88 89 GLU A N 1
ATOM 722 C CA . GLU A 1 89 ? -7.532 -3.166 1.573 1.00 96.88 89 GLU A CA 1
ATOM 723 C C . GLU A 1 89 ? -6.370 -3.376 0.593 1.00 96.88 89 GLU A C 1
ATOM 725 O O . GLU A 1 89 ? -5.484 -2.526 0.484 1.00 96.88 89 GLU A O 1
ATOM 730 N N . ILE A 1 90 ? -6.398 -4.492 -0.141 1.00 94.88 90 ILE A N 1
ATOM 731 C CA . ILE A 1 90 ? -5.490 -4.807 -1.249 1.00 94.88 90 ILE A CA 1
ATOM 732 C C . ILE A 1 90 ? -6.275 -5.045 -2.546 1.00 94.88 90 ILE A C 1
ATOM 734 O O . ILE A 1 90 ? -7.347 -5.655 -2.532 1.00 94.88 90 ILE A O 1
ATOM 738 N N . HIS A 1 91 ? -5.716 -4.612 -3.673 1.00 90.88 91 HIS A N 1
ATOM 739 C CA . HIS A 1 91 ? -6.186 -4.930 -5.016 1.00 90.88 91 HIS A CA 1
ATOM 740 C C . HIS A 1 91 ? -5.010 -5.388 -5.887 1.00 90.88 91 HIS A C 1
ATOM 742 O O . HIS A 1 91 ? -3.962 -4.747 -5.910 1.00 90.88 91 HIS A O 1
ATOM 748 N N . ARG A 1 92 ? -5.177 -6.507 -6.601 1.00 84.44 92 ARG A N 1
ATOM 749 C CA . ARG A 1 92 ? -4.112 -7.115 -7.421 1.00 84.44 92 ARG A CA 1
ATOM 750 C C . ARG A 1 92 ? -4.170 -6.683 -8.896 1.00 84.44 92 ARG A C 1
ATOM 752 O O . ARG A 1 92 ? -3.164 -6.440 -9.525 1.00 84.44 92 ARG A O 1
ATOM 759 N N . SER A 1 93 ? -5.344 -6.413 -9.450 1.00 69.56 93 SER A N 1
ATOM 760 C CA . SER A 1 93 ? -5.494 -6.038 -10.871 1.00 69.56 93 SER A CA 1
ATOM 761 C C . SER A 1 93 ? -5.996 -4.605 -11.093 1.00 69.56 93 SER A C 1
ATOM 763 O O . SER A 1 93 ? -6.731 -4.335 -12.039 1.00 69.56 93 SER A O 1
ATOM 765 N N . GLY A 1 94 ? -5.693 -3.695 -10.165 1.00 64.06 94 GLY A N 1
ATOM 766 C CA . GLY A 1 94 ? -6.287 -2.356 -10.143 1.00 64.06 94 GLY A CA 1
ATOM 767 C C . GLY A 1 94 ? -5.385 -1.352 -10.847 1.00 64.06 94 GLY A C 1
ATOM 768 O O . GLY A 1 94 ? -4.177 -1.558 -10.916 1.00 64.06 94 GLY A O 1
ATOM 769 N N . VAL A 1 95 ? -5.965 -0.263 -11.347 1.00 66.56 95 VAL A N 1
ATOM 770 C CA . VAL A 1 95 ? -5.211 0.846 -11.965 1.00 66.56 95 VAL A CA 1
ATOM 771 C C . VAL A 1 95 ? -5.164 2.088 -11.078 1.00 66.56 95 VAL A C 1
ATOM 773 O O . VAL A 1 95 ? -4.251 2.901 -11.202 1.00 66.56 95 VAL A O 1
ATOM 776 N N . ASP A 1 96 ? -6.115 2.223 -10.155 1.00 80.62 96 ASP A N 1
ATOM 777 C CA . ASP A 1 96 ? -6.281 3.374 -9.270 1.00 80.62 96 ASP A CA 1
ATOM 778 C C . ASP A 1 96 ? -6.607 2.935 -7.828 1.00 80.62 96 ASP A C 1
ATOM 780 O O . ASP A 1 96 ? -6.762 1.751 -7.521 1.00 80.62 96 ASP A O 1
ATOM 784 N N . CYS A 1 97 ? -6.683 3.912 -6.926 1.00 91.12 97 CYS A N 1
ATOM 785 C CA . CYS A 1 97 ? -7.133 3.734 -5.544 1.00 91.12 97 CYS A CA 1
ATOM 786 C C . CYS A 1 97 ? -8.660 3.730 -5.421 1.00 91.12 97 CYS A C 1
ATOM 788 O O . CYS A 1 97 ? -9.192 3.862 -4.314 1.00 91.12 97 CYS A O 1
ATOM 790 N N . GLU A 1 98 ? -9.384 3.612 -6.531 1.00 88.94 98 GLU A N 1
ATOM 791 C CA . GLU A 1 98 ? -10.828 3.754 -6.631 1.00 88.94 98 GLU A CA 1
ATOM 792 C C . GLU A 1 98 ? -11.484 2.422 -7.014 1.00 88.94 98 GLU A C 1
ATOM 794 O O . GLU A 1 98 ? -10.897 1.347 -6.898 1.00 88.94 98 GLU A O 1
ATOM 799 N N . GLY A 1 99 ? -12.779 2.476 -7.318 1.00 85.31 99 GLY A N 1
ATOM 800 C CA . GLY A 1 99 ? -13.512 1.332 -7.844 1.00 85.31 99 GLY A CA 1
ATOM 801 C C . GLY A 1 99 ? -13.733 0.156 -6.873 1.00 85.31 99 GLY A C 1
ATOM 802 O O . GLY A 1 99 ? -13.394 0.218 -5.680 1.00 85.31 99 GLY A O 1
ATOM 803 N N . PRO A 1 100 ? -14.388 -0.904 -7.384 1.00 84.94 100 PRO A N 1
ATOM 804 C CA . PRO A 1 100 ? -14.667 -2.149 -6.668 1.00 84.94 100 PRO A CA 1
ATOM 805 C C . PRO A 1 100 ? -13.488 -3.143 -6.755 1.00 84.94 100 PRO A C 1
ATOM 807 O O . PRO A 1 100 ? -12.439 -2.809 -7.284 1.00 84.94 100 PRO A O 1
ATOM 810 N N . GLY A 1 101 ? -13.657 -4.366 -6.230 1.00 86.81 101 GLY A N 1
ATOM 811 C CA . GLY A 1 101 ? -12.676 -5.464 -6.372 1.00 86.81 101 GLY A CA 1
ATOM 812 C C . GLY A 1 101 ? -11.643 -5.589 -5.246 1.00 86.81 101 GLY A C 1
ATOM 813 O O . GLY A 1 101 ? -10.719 -6.394 -5.328 1.00 86.81 101 GLY A O 1
ATOM 814 N N . TRP A 1 102 ? -11.800 -4.805 -4.182 1.00 92.88 102 TRP A N 1
ATOM 815 C CA . TRP A 1 102 ? -10.860 -4.734 -3.068 1.00 92.88 102 TRP A CA 1
ATOM 816 C C . TRP A 1 102 ? -11.070 -5.854 -2.052 1.00 92.88 102 TRP A C 1
ATOM 818 O O . TRP A 1 102 ? -12.202 -6.183 -1.693 1.00 92.88 102 TRP A O 1
ATOM 828 N N . ILE A 1 103 ? -9.964 -6.407 -1.557 1.00 94.06 103 ILE A N 1
ATOM 829 C CA . ILE A 1 103 ? -9.943 -7.462 -0.543 1.00 94.06 103 ILE A CA 1
ATOM 830 C C . ILE A 1 103 ? -9.479 -6.851 0.778 1.00 94.06 103 ILE A C 1
ATOM 832 O O . ILE A 1 103 ? -8.432 -6.209 0.833 1.00 94.06 103 ILE A O 1
ATOM 836 N N . ASN A 1 104 ? -10.235 -7.062 1.855 1.00 97.12 104 ASN A N 1
ATOM 837 C CA . ASN A 1 104 ? -9.836 -6.601 3.186 1.00 97.12 104 ASN A CA 1
ATOM 838 C C . ASN A 1 104 ? -8.683 -7.459 3.728 1.00 97.12 104 ASN A C 1
ATOM 840 O O . ASN A 1 104 ? -8.754 -8.686 3.686 1.00 97.12 104 ASN A O 1
ATOM 844 N N . LEU A 1 105 ? -7.650 -6.822 4.287 1.00 96.69 105 LEU A N 1
ATOM 845 C CA . LEU A 1 105 ? -6.533 -7.519 4.941 1.00 96.69 105 LEU A CA 1
ATOM 846 C C . LEU A 1 105 ? -6.842 -7.937 6.383 1.00 96.69 105 LEU A C 1
ATOM 848 O O . LEU A 1 105 ? -6.198 -8.838 6.913 1.00 96.69 105 LEU A O 1
ATOM 852 N N . PHE A 1 106 ? -7.823 -7.287 7.007 1.00 96.38 106 PHE A N 1
ATOM 853 C CA . PHE A 1 106 ? -8.315 -7.609 8.342 1.00 96.38 106 PHE A CA 1
ATOM 854 C C . PHE A 1 106 ? -9.829 -7.815 8.297 1.00 96.38 106 PHE A C 1
ATOM 856 O O . PHE A 1 106 ? -10.506 -7.183 7.484 1.00 96.38 106 PHE A O 1
ATOM 863 N N . ASP A 1 107 ? -10.369 -8.654 9.185 1.00 97.38 107 ASP A N 1
ATOM 864 C CA . ASP A 1 107 ? -11.818 -8.752 9.383 1.00 97.38 107 ASP A CA 1
ATOM 865 C C . ASP A 1 107 ? -12.353 -7.400 9.906 1.00 97.38 107 ASP A C 1
ATOM 867 O O . ASP A 1 107 ? -12.009 -7.007 11.029 1.00 97.38 107 ASP A O 1
ATOM 871 N N . PRO A 1 108 ? -13.208 -6.683 9.146 1.00 96.25 108 PRO A N 1
ATOM 872 C CA . PRO A 1 108 ? -13.730 -5.379 9.554 1.00 96.25 108 PRO A CA 1
ATOM 873 C C . PRO A 1 108 ? -14.584 -5.419 10.824 1.00 96.25 108 PRO A C 1
ATOM 875 O O . PRO A 1 108 ? -14.839 -4.365 11.410 1.00 96.25 108 PRO A O 1
ATOM 878 N N . LYS A 1 109 ? -15.055 -6.603 11.245 1.00 97.06 109 LYS A N 1
ATOM 879 C CA . LYS A 1 109 ? -15.780 -6.800 12.509 1.00 97.06 109 LYS A CA 1
ATOM 880 C C . LYS A 1 109 ? -14.848 -6.915 13.713 1.00 97.06 109 LYS A C 1
ATOM 882 O O . LYS A 1 109 ? -15.302 -6.722 14.835 1.00 97.06 109 LYS A O 1
ATOM 887 N N . GLN A 1 110 ? -13.568 -7.203 13.493 1.00 97.75 110 GLN A N 1
ATOM 888 C CA . GLN A 1 110 ? -12.593 -7.404 14.564 1.00 97.75 110 GLN A CA 1
ATOM 889 C C . GLN A 1 110 ? -11.622 -6.240 14.688 1.00 97.75 110 GLN A C 1
ATOM 891 O O . GLN A 1 110 ? -11.280 -5.870 15.804 1.00 97.75 110 GLN A O 1
ATOM 896 N N . ILE A 1 111 ? -11.201 -5.642 13.573 1.00 98.25 111 ILE A N 1
ATOM 897 C CA . ILE A 1 111 ? -10.183 -4.587 13.549 1.00 98.25 111 ILE A CA 1
ATOM 898 C C . ILE A 1 111 ? -10.733 -3.346 12.847 1.00 98.25 111 ILE A C 1
ATOM 900 O O . ILE A 1 111 ? -11.364 -3.442 11.792 1.00 98.25 111 ILE A O 1
ATOM 904 N N . ILE A 1 112 ? -10.454 -2.174 13.417 1.00 98.06 112 ILE A N 1
ATOM 905 C CA . ILE A 1 112 ? -10.565 -0.887 12.732 1.00 98.06 112 ILE A CA 1
ATOM 906 C C . ILE A 1 112 ? -9.168 -0.307 12.519 1.00 98.06 112 ILE A C 1
ATOM 908 O O . ILE A 1 112 ? -8.360 -0.232 13.442 1.00 98.06 112 ILE A O 1
ATOM 912 N N . VAL A 1 113 ? -8.879 0.093 11.287 1.00 98.19 113 VAL A N 1
ATOM 913 C CA . VAL A 1 113 ? -7.641 0.782 10.924 1.00 98.19 113 VAL A CA 1
ATOM 914 C C . VAL A 1 113 ? -7.895 2.277 11.027 1.00 98.19 113 VAL A C 1
ATOM 916 O O . VAL A 1 113 ? -8.775 2.807 10.362 1.00 98.19 113 VAL A O 1
ATOM 919 N N . LEU A 1 114 ? -7.146 2.951 11.887 1.00 97.56 114 LEU A N 1
ATOM 920 C CA . LEU A 1 114 ? -7.302 4.378 12.162 1.00 97.56 114 LEU A CA 1
ATOM 921 C C . LEU A 1 114 ? -6.382 5.217 11.278 1.00 97.56 114 LEU A C 1
ATOM 923 O O . LEU A 1 114 ? -6.747 6.313 10.862 1.00 97.56 114 LEU A O 1
ATOM 927 N N . GLN A 1 115 ? -5.203 4.685 10.959 1.00 98.00 115 GLN A N 1
ATOM 928 C CA . GLN A 1 115 ? -4.235 5.354 10.106 1.00 98.00 115 GLN A CA 1
ATOM 929 C C . GLN A 1 115 ? -3.540 4.345 9.205 1.00 98.00 115 GLN A C 1
ATOM 931 O O . GLN A 1 115 ? -3.105 3.294 9.661 1.00 98.00 115 GLN A O 1
ATOM 936 N N . PHE A 1 116 ? -3.389 4.710 7.938 1.00 98.50 116 PHE A N 1
ATOM 937 C CA . PHE A 1 116 ? -2.417 4.130 7.025 1.00 98.50 116 PHE A CA 1
ATOM 938 C C . PHE A 1 116 ? -1.843 5.284 6.213 1.00 98.50 116 PHE A C 1
ATOM 940 O O . PHE A 1 116 ? -2.547 5.879 5.397 1.00 98.50 116 PHE A O 1
ATOM 947 N N . ALA A 1 117 ? -0.600 5.651 6.503 1.00 98.25 117 ALA A N 1
ATOM 948 C CA . ALA A 1 117 ? 0.066 6.784 5.885 1.00 98.25 117 ALA A CA 1
ATOM 949 C C . ALA A 1 117 ? 1.441 6.378 5.366 1.00 98.25 117 ALA A C 1
ATOM 951 O O . ALA A 1 117 ? 2.142 5.544 5.945 1.00 98.25 117 ALA A O 1
ATOM 952 N N . LEU A 1 118 ? 1.813 6.982 4.248 1.00 98.31 118 LEU A N 1
ATOM 953 C CA . LEU A 1 118 ? 2.983 6.628 3.468 1.00 98.31 118 LEU A CA 1
ATOM 954 C C . LEU A 1 118 ? 3.830 7.874 3.269 1.00 98.31 118 LEU A C 1
ATOM 956 O O . LEU A 1 118 ? 3.315 8.952 2.968 1.00 98.31 118 LEU A O 1
ATOM 960 N N . LYS A 1 119 ? 5.141 7.732 3.420 1.00 97.38 119 LYS A N 1
ATOM 961 C CA . LYS A 1 119 ? 6.078 8.828 3.194 1.00 97.38 119 LYS A CA 1
ATOM 962 C C . LYS A 1 119 ? 7.347 8.300 2.556 1.00 97.38 119 LYS A C 1
ATOM 964 O O . LYS A 1 119 ? 8.013 7.442 3.128 1.00 97.38 119 LYS A O 1
ATOM 969 N N . GLU A 1 120 ? 7.704 8.840 1.400 1.00 94.75 120 GLU A N 1
ATOM 970 C CA . GLU A 1 120 ? 9.046 8.635 0.866 1.00 94.75 120 GLU A CA 1
ATOM 971 C C . GLU A 1 120 ? 10.060 9.461 1.657 1.00 94.75 120 GLU A C 1
ATOM 973 O O . GLU A 1 120 ? 9.821 10.616 2.018 1.00 94.75 120 GLU A O 1
ATOM 978 N N . VAL A 1 121 ? 11.192 8.838 1.957 1.00 93.50 121 VAL A N 1
ATOM 979 C CA . VAL A 1 121 ? 12.291 9.424 2.717 1.00 93.50 121 VAL A CA 1
ATOM 980 C C . VAL A 1 121 ? 13.584 9.112 1.981 1.00 93.50 121 VAL A C 1
ATOM 982 O O . VAL A 1 121 ? 13.841 7.958 1.648 1.00 93.50 121 VAL A O 1
ATOM 985 N N . ILE A 1 122 ? 14.412 10.128 1.758 1.00 91.75 122 ILE A N 1
ATOM 986 C CA . ILE A 1 122 ? 15.752 9.966 1.191 1.00 91.75 122 ILE A CA 1
ATOM 987 C C . ILE A 1 122 ? 16.761 10.116 2.326 1.00 91.75 122 ILE A C 1
ATOM 989 O O . ILE A 1 122 ? 16.704 11.087 3.078 1.00 91.75 122 ILE A O 1
ATOM 993 N N . MET A 1 123 ? 17.649 9.137 2.474 1.00 89.56 123 MET A N 1
ATOM 994 C CA . MET A 1 123 ? 18.751 9.154 3.440 1.00 89.56 123 MET A CA 1
ATOM 995 C C . MET A 1 123 ? 19.965 8.485 2.815 1.00 89.56 123 MET A C 1
ATOM 997 O O . MET A 1 123 ? 19.815 7.405 2.253 1.00 89.56 123 MET A O 1
ATOM 1001 N N . ASP A 1 124 ? 21.139 9.107 2.923 1.00 90.56 124 ASP A N 1
ATOM 1002 C CA . ASP A 1 124 ? 22.404 8.588 2.381 1.00 90.56 124 ASP A CA 1
ATOM 1003 C C . ASP A 1 124 ? 22.281 8.149 0.912 1.00 90.56 124 ASP A C 1
ATOM 1005 O O . ASP A 1 124 ? 22.617 7.017 0.562 1.00 90.56 124 ASP A O 1
ATOM 1009 N N . GLU A 1 125 ? 21.686 9.013 0.077 1.00 88.75 125 GLU A N 1
ATOM 1010 C CA . GLU A 1 125 ? 21.423 8.751 -1.351 1.00 88.75 125 GLU A CA 1
ATOM 1011 C C . GLU A 1 125 ? 20.620 7.462 -1.614 1.00 88.75 125 GLU A C 1
ATOM 1013 O O . GLU A 1 125 ? 20.665 6.865 -2.688 1.00 88.75 125 GLU A O 1
ATOM 1018 N N . LYS A 1 126 ? 19.839 7.015 -0.629 1.00 90.69 126 LYS A N 1
ATOM 1019 C CA . LYS A 1 126 ? 18.954 5.855 -0.735 1.00 90.69 126 LYS A CA 1
ATOM 1020 C C . LYS A 1 126 ? 17.519 6.268 -0.469 1.00 90.69 126 LYS A C 1
ATOM 1022 O O . LYS A 1 126 ? 17.228 7.012 0.470 1.00 90.69 126 LYS A O 1
ATOM 1027 N N . ARG A 1 127 ? 16.602 5.737 -1.278 1.00 92.75 127 ARG A N 1
ATOM 1028 C CA . ARG A 1 127 ? 15.159 5.936 -1.116 1.00 92.75 127 ARG A CA 1
ATOM 1029 C C . ARG A 1 127 ? 14.575 4.887 -0.177 1.00 92.75 127 ARG A C 1
ATOM 1031 O O . ARG A 1 127 ? 14.845 3.690 -0.288 1.00 92.75 127 ARG A O 1
ATOM 1038 N N . PHE A 1 128 ? 13.738 5.341 0.740 1.00 95.12 128 PHE A N 1
ATOM 1039 C CA . PHE A 1 128 ? 12.995 4.514 1.675 1.00 95.12 128 PHE A CA 1
ATOM 1040 C C . PHE A 1 128 ? 11.519 4.885 1.634 1.00 95.12 128 PHE A C 1
ATOM 1042 O O . PHE A 1 128 ? 11.166 6.053 1.495 1.00 95.12 128 PHE A O 1
ATOM 1049 N N . LEU A 1 129 ? 10.661 3.898 1.855 1.00 97.12 129 LEU A N 1
ATOM 1050 C CA . LEU A 1 129 ? 9.260 4.110 2.173 1.00 97.12 129 LEU A CA 1
ATOM 1051 C C . LEU A 1 129 ? 9.064 3.951 3.682 1.00 97.12 129 LEU A C 1
ATOM 1053 O O . LEU A 1 129 ? 9.276 2.868 4.231 1.00 97.12 129 LEU A O 1
ATOM 1057 N N . ALA A 1 130 ? 8.650 5.023 4.346 1.00 97.88 130 ALA A N 1
ATOM 1058 C CA . ALA A 1 130 ? 8.114 4.969 5.694 1.00 97.88 130 ALA A CA 1
ATOM 1059 C C . ALA A 1 130 ? 6.606 4.683 5.634 1.00 97.88 130 ALA A C 1
ATOM 1061 O O . ALA A 1 130 ? 5.865 5.363 4.922 1.00 97.88 130 ALA A O 1
ATOM 1062 N N . VAL A 1 131 ? 6.168 3.673 6.381 1.00 98.19 131 VAL A N 1
ATOM 1063 C CA . VAL A 1 131 ? 4.768 3.265 6.514 1.00 98.19 131 VAL A CA 1
ATOM 1064 C C . VAL A 1 131 ? 4.361 3.449 7.966 1.00 98.19 131 VAL A C 1
ATOM 1066 O O . VAL A 1 131 ? 4.998 2.886 8.855 1.00 98.19 131 VAL A O 1
ATOM 1069 N N . PHE A 1 132 ? 3.293 4.203 8.186 1.00 98.31 132 PHE A N 1
ATOM 1070 C CA . PHE A 1 132 ? 2.674 4.418 9.488 1.00 98.31 132 PHE A CA 1
ATOM 1071 C C . PHE A 1 132 ? 1.313 3.730 9.484 1.00 98.31 132 PHE A C 1
ATOM 1073 O O . PHE A 1 132 ? 0.496 3.983 8.595 1.00 98.31 132 PHE A O 1
ATOM 1080 N N . LEU A 1 133 ? 1.089 2.831 10.437 1.00 98.31 133 LEU A N 1
ATOM 1081 C CA . LEU A 1 133 ? -0.141 2.057 10.562 1.00 98.31 133 LEU A CA 1
ATOM 1082 C C . LEU A 1 133 ? -0.605 2.081 12.015 1.00 98.31 133 LEU A C 1
ATOM 1084 O O . LEU A 1 133 ? 0.091 1.564 12.886 1.00 98.31 133 LEU A O 1
ATOM 1088 N N . SER A 1 134 ? -1.810 2.593 12.245 1.00 98.19 134 SER A N 1
ATOM 1089 C CA . SER A 1 134 ? -2.461 2.551 13.556 1.00 98.19 134 SER A CA 1
ATOM 1090 C C . SER A 1 134 ? -3.796 1.827 13.442 1.00 98.19 134 SER A C 1
ATOM 1092 O O . SER A 1 134 ? -4.575 2.081 12.519 1.00 98.19 134 SER A O 1
ATOM 1094 N N . LEU A 1 135 ? -4.064 0.905 14.362 1.00 97.56 135 LEU A N 1
ATOM 1095 C CA . LEU A 1 135 ? -5.274 0.085 14.380 1.00 97.56 135 LEU A CA 1
ATOM 1096 C C . LEU A 1 135 ? -5.712 -0.234 15.809 1.00 97.56 135 LEU A C 1
ATOM 1098 O O . LEU A 1 135 ? -4.901 -0.225 16.733 1.00 97.56 135 LEU A O 1
ATOM 1102 N N . SER A 1 136 ? -6.994 -0.537 15.979 1.00 98.12 136 SER A N 1
ATOM 1103 C CA . SER A 1 136 ? -7.581 -0.923 17.263 1.00 98.12 136 SER A CA 1
ATOM 1104 C C . SER A 1 136 ? -8.503 -2.137 17.086 1.00 98.12 136 SER A C 1
ATOM 1106 O O . SER A 1 136 ? -9.257 -2.200 16.103 1.00 98.12 136 SER A O 1
ATOM 1108 N N . PRO A 1 137 ? -8.457 -3.140 17.983 1.00 97.94 137 PRO A N 1
ATOM 1109 C CA . PRO A 1 137 ? -9.461 -4.191 18.022 1.00 97.94 137 PRO A CA 1
ATOM 1110 C C . PRO A 1 137 ? -10.820 -3.633 18.445 1.00 97.94 137 PRO A C 1
ATOM 1112 O O . PRO A 1 137 ? -10.947 -2.986 19.478 1.00 97.94 137 PRO A O 1
ATOM 1115 N N . ARG A 1 138 ? -11.884 -3.963 17.712 1.00 96.25 138 ARG A N 1
ATOM 1116 C CA . ARG A 1 138 ? -13.250 -3.529 18.048 1.00 96.25 138 ARG A CA 1
ATOM 1117 C C . ARG A 1 138 ? -13.737 -4.046 19.402 1.00 96.25 138 ARG A C 1
ATOM 1119 O O . ARG A 1 138 ? -14.563 -3.392 20.021 1.00 96.25 138 ARG A O 1
ATOM 1126 N N . ALA A 1 139 ? -13.227 -5.193 19.853 1.00 97.38 139 ALA A N 1
ATOM 1127 C CA . ALA A 1 139 ? -13.525 -5.738 21.178 1.00 97.38 139 ALA A CA 1
ATOM 1128 C C . ALA A 1 139 ? -12.849 -4.956 22.321 1.00 97.38 139 ALA A C 1
ATOM 1130 O O . ALA A 1 139 ? -13.331 -5.005 23.447 1.00 97.38 139 ALA A O 1
ATOM 1131 N N . TYR A 1 140 ? -11.762 -4.229 22.033 1.00 96.38 140 TYR A N 1
ATOM 1132 C CA . TYR A 1 140 ? -10.984 -3.465 23.012 1.00 96.38 140 TYR A CA 1
ATOM 1133 C C . TYR A 1 140 ? -10.612 -2.089 22.431 1.00 96.38 140 TYR A C 1
ATOM 1135 O O . TYR A 1 140 ? -9.454 -1.883 22.065 1.00 96.38 140 TYR A O 1
ATOM 1143 N N . PRO A 1 141 ? -11.572 -1.149 22.312 1.00 90.94 141 PRO A N 1
ATOM 1144 C CA . PRO A 1 141 ? -11.367 0.107 21.584 1.00 90.94 141 PRO A CA 1
ATOM 1145 C C . PRO A 1 141 ? -10.212 0.962 22.116 1.00 90.94 141 PRO A C 1
ATOM 1147 O O . PRO A 1 141 ? -9.516 1.597 21.324 1.00 90.94 141 PRO A O 1
ATOM 1150 N N . ASP A 1 142 ? -9.971 0.915 23.429 1.00 95.62 142 ASP A N 1
ATOM 1151 C CA . ASP A 1 142 ? -8.898 1.660 24.100 1.00 95.62 142 ASP A CA 1
ATOM 1152 C C . ASP A 1 142 ? -7.497 1.094 23.806 1.00 95.62 142 ASP A C 1
ATOM 1154 O O . ASP A 1 142 ? -6.484 1.748 24.060 1.00 95.62 142 ASP A O 1
ATOM 1158 N N . LEU A 1 143 ? -7.409 -0.119 23.247 1.00 97.12 143 LEU A N 1
ATOM 1159 C CA . LEU A 1 143 ? -6.143 -0.728 22.862 1.00 97.12 143 LEU A CA 1
ATOM 1160 C C . LEU A 1 143 ? -5.713 -0.245 21.472 1.00 97.12 143 LEU A C 1
ATOM 1162 O O . LEU A 1 143 ? -5.991 -0.882 20.453 1.00 97.12 143 LEU A O 1
ATOM 1166 N N . LEU A 1 144 ? -4.965 0.855 21.437 1.00 97.44 144 LEU A N 1
ATOM 1167 C CA . LEU A 1 144 ? -4.316 1.340 20.223 1.00 97.44 144 LEU A CA 1
ATOM 1168 C C . LEU A 1 144 ? -3.019 0.563 19.944 1.00 97.44 144 LEU A C 1
ATOM 1170 O O . LEU A 1 144 ? -2.148 0.429 20.806 1.00 97.44 144 LEU A O 1
ATOM 1174 N N . ARG A 1 145 ? -2.872 0.056 18.718 1.00 97.69 145 ARG A N 1
ATOM 1175 C CA . ARG A 1 145 ? -1.627 -0.528 18.209 1.00 97.69 145 ARG A CA 1
ATOM 1176 C C . ARG A 1 145 ? -1.077 0.345 17.099 1.00 97.69 145 ARG A C 1
ATOM 1178 O O . ARG A 1 145 ? -1.762 0.570 16.105 1.00 97.69 145 ARG A O 1
ATOM 1185 N N . GLU A 1 146 ? 0.165 0.778 17.262 1.00 97.88 146 GLU A N 1
ATOM 1186 C CA . GLU A 1 146 ? 0.861 1.633 16.307 1.00 97.88 146 GLU A CA 1
ATOM 1187 C C . GLU A 1 146 ? 2.119 0.941 15.802 1.00 97.88 146 GLU A C 1
ATOM 1189 O O . GLU A 1 146 ? 2.879 0.340 16.564 1.00 97.88 146 GLU A O 1
ATOM 1194 N N . TYR A 1 147 ? 2.324 1.025 14.496 1.00 97.12 147 TYR A N 1
ATOM 1195 C CA . TYR A 1 147 ? 3.445 0.421 13.805 1.00 97.12 147 TYR A CA 1
ATOM 1196 C C . TYR A 1 147 ? 4.063 1.444 12.865 1.00 97.12 147 TYR A C 1
ATOM 1198 O O . TYR A 1 147 ? 3.368 2.110 12.095 1.00 97.12 147 TYR A O 1
ATOM 1206 N N . GLN A 1 148 ? 5.390 1.507 12.885 1.00 97.00 148 GLN A N 1
ATOM 1207 C CA . GLN A 1 148 ? 6.171 2.275 11.932 1.00 97.00 148 GLN A CA 1
ATOM 1208 C C . GLN A 1 148 ? 7.198 1.356 11.280 1.00 97.00 148 GLN A C 1
ATOM 1210 O O . GLN A 1 148 ? 8.038 0.761 11.953 1.00 97.00 148 GLN A O 1
ATOM 1215 N N . LEU A 1 149 ? 7.139 1.252 9.957 1.00 95.50 149 LEU A N 1
ATOM 1216 C CA . LEU A 1 149 ? 8.092 0.485 9.162 1.00 95.50 149 LEU A CA 1
ATOM 1217 C C . LEU A 1 149 ? 8.863 1.435 8.260 1.00 95.50 149 LEU A C 1
ATOM 1219 O O . LEU A 1 149 ? 8.286 2.350 7.680 1.00 95.50 149 LEU A O 1
ATOM 1223 N N . LYS A 1 150 ? 10.162 1.195 8.103 1.00 96.12 150 LYS A N 1
ATOM 1224 C CA . LYS A 1 150 ? 11.003 1.896 7.133 1.00 96.12 150 LYS A CA 1
ATOM 1225 C C . LYS A 1 150 ? 11.619 0.873 6.192 1.00 96.12 150 LYS A C 1
ATOM 1227 O O . LYS A 1 150 ? 12.408 0.030 6.612 1.00 96.12 150 LYS A O 1
ATOM 1232 N N . ILE A 1 151 ? 11.247 0.943 4.921 1.00 96.19 151 ILE A N 1
ATOM 1233 C CA . ILE A 1 151 ? 11.552 -0.085 3.928 1.00 96.19 151 ILE A CA 1
ATOM 1234 C C . ILE A 1 151 ? 12.457 0.517 2.859 1.00 96.19 151 ILE A C 1
ATOM 1236 O O . ILE A 1 151 ? 12.105 1.515 2.244 1.00 96.19 151 ILE A O 1
ATOM 1240 N N . TYR A 1 152 ? 13.626 -0.081 2.638 1.00 94.12 152 TYR A N 1
ATOM 1241 C CA . TYR A 1 152 ? 14.555 0.338 1.586 1.00 94.12 152 TYR A CA 1
ATOM 1242 C C . TYR A 1 152 ? 14.039 -0.066 0.195 1.00 94.12 152 TYR A C 1
ATOM 1244 O O . TYR A 1 152 ? 13.712 -1.238 -0.015 1.00 94.12 152 TYR A O 1
ATOM 1252 N N . LEU A 1 153 ? 13.996 0.886 -0.741 1.00 93.38 153 LEU A N 1
ATOM 1253 C CA . LEU A 1 153 ? 13.563 0.684 -2.125 1.00 93.38 153 LEU A CA 1
ATOM 1254 C C . LEU A 1 153 ? 14.774 0.306 -2.990 1.00 93.38 153 LEU A C 1
ATOM 1256 O O . LEU A 1 153 ? 15.543 1.162 -3.411 1.00 93.38 153 LEU A O 1
ATOM 1260 N N . ARG A 1 154 ? 14.976 -1.000 -3.203 1.00 87.88 154 ARG A N 1
ATOM 1261 C CA . ARG A 1 154 ? 16.202 -1.552 -3.815 1.00 87.88 154 ARG A CA 1
ATOM 1262 C C . ARG A 1 154 ? 16.278 -1.388 -5.331 1.00 87.88 154 ARG A C 1
ATOM 1264 O O . ARG A 1 154 ? 17.359 -1.167 -5.854 1.00 87.88 154 ARG A O 1
ATOM 1271 N N . ASN A 1 155 ? 15.145 -1.519 -6.015 1.00 83.81 155 ASN A N 1
ATOM 1272 C CA . ASN A 1 155 ? 15.084 -1.582 -7.480 1.00 83.81 155 ASN A CA 1
ATOM 1273 C C . ASN A 1 155 ? 14.587 -0.261 -8.084 1.00 83.81 155 ASN A C 1
ATOM 1275 O O . ASN A 1 155 ? 13.875 -0.252 -9.083 1.00 83.81 155 ASN A O 1
ATOM 1279 N N . GLN A 1 156 ? 14.868 0.856 -7.414 1.00 70.56 156 GLN A N 1
ATOM 1280 C CA . GLN A 1 156 ? 14.411 2.179 -7.820 1.00 70.56 156 GLN A CA 1
ATOM 1281 C C . GLN A 1 156 ? 15.571 3.156 -7.661 1.00 70.56 156 GLN A C 1
ATOM 1283 O O . GLN A 1 156 ? 15.994 3.436 -6.539 1.00 70.56 156 GLN A O 1
ATOM 1288 N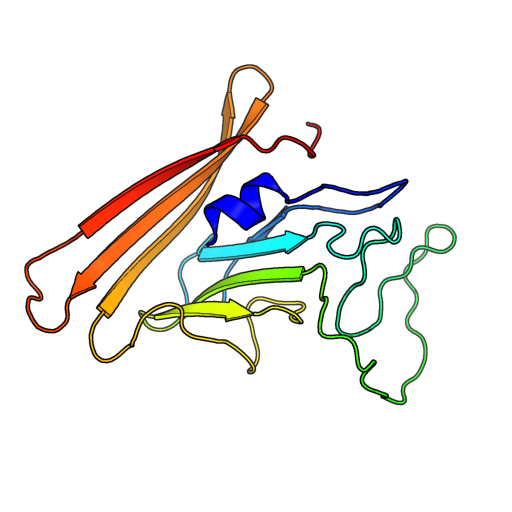 N . SER A 1 157 ? 16.091 3.651 -8.781 1.00 58.56 157 SER A N 1
ATOM 1289 C CA . SER A 1 157 ? 17.116 4.695 -8.784 1.00 58.56 157 SER A CA 1
ATOM 1290 C C . SER A 1 157 ? 16.547 6.028 -8.268 1.00 58.56 157 SER A C 1
ATOM 1292 O O . SER A 1 157 ? 15.323 6.220 -8.217 1.00 58.56 157 SER A O 1
ATOM 1294 N N . ILE A 1 158 ? 17.444 6.922 -7.838 1.00 55.19 158 ILE A N 1
ATOM 1295 C CA . ILE A 1 158 ? 17.149 8.346 -7.603 1.00 55.19 158 ILE A CA 1
ATOM 1296 C C . ILE A 1 158 ? 17.070 9.066 -8.945 1.00 55.19 158 ILE A C 1
ATOM 1298 O O . ILE A 1 158 ? 17.891 8.728 -9.826 1.00 55.19 158 ILE A O 1
#

pLDDT: mean 81.77, std 21.64, range [25.97, 98.5]